Protein AF-A0A2G9UFW0-F1 (afdb_monomer_lite)

InterPro domains:
  IPR011709 DEAD-box helicase, OB fold [PF07717] (69-144)

Sequence (161 aa):
MVLSVSIATPLPRLFQNNKSKKWCGDHFLNYRGLCRAENVRAQLIRLLRRFEVPLVSVRGQTDAATKIIRCLVSGFFSQAARYHYTGKYVTVKEEFPFNVYKGSVIMYKKDYPKWVIFTEAMQDSIRDVSVIEPHWLYELAPHYYEFGTDSEVARKRAREN

Structure (mmCIF, N/CA/C/O backbone):
data_AF-A0A2G9UFW0-F1
#
_entry.id   AF-A0A2G9UFW0-F1
#
loop_
_atom_site.group_PDB
_atom_site.id
_atom_site.type_symbol
_atom_site.label_atom_id
_atom_site.label_alt_id
_atom_site.label_comp_id
_atom_site.label_asym_id
_atom_site.label_entity_id
_atom_site.label_seq_id
_atom_site.pdbx_PDB_ins_code
_atom_site.Cartn_x
_atom_site.Cartn_y
_atom_site.Cartn_z
_atom_site.occupancy
_atom_site.B_iso_or_equiv
_atom_site.auth_seq_id
_atom_site.auth_comp_id
_atom_site.auth_asym_id
_atom_site.auth_atom_id
_atom_site.pdbx_PDB_model_num
ATOM 1 N N . MET A 1 1 ? 12.638 -14.517 18.518 1.00 30.73 1 MET A N 1
ATOM 2 C CA . MET A 1 1 ? 11.975 -13.233 18.833 1.00 30.73 1 MET A CA 1
ATOM 3 C C . MET A 1 1 ? 12.099 -12.329 17.607 1.00 30.73 1 MET A C 1
ATOM 5 O O . MET A 1 1 ? 12.964 -11.471 17.560 1.00 30.73 1 MET A O 1
ATOM 9 N N . VAL A 1 2 ? 11.334 -12.614 16.546 1.00 23.44 2 VAL A N 1
ATOM 10 C CA . VAL A 1 2 ? 11.464 -11.925 15.249 1.00 23.44 2 VAL A CA 1
ATOM 11 C C . VAL A 1 2 ? 10.059 -11.642 14.715 1.00 23.44 2 VAL A C 1
ATOM 13 O O . VAL A 1 2 ? 9.361 -12.541 14.265 1.00 23.44 2 VAL A O 1
ATOM 16 N N . LEU A 1 3 ? 9.632 -10.390 14.887 1.00 28.14 3 LEU A N 1
ATOM 17 C CA . LEU A 1 3 ? 8.686 -9.640 14.049 1.00 28.14 3 LEU A CA 1
ATOM 18 C C . LEU A 1 3 ? 7.482 -10.405 13.458 1.00 28.14 3 LEU A C 1
ATOM 20 O O . LEU A 1 3 ? 7.238 -10.371 12.258 1.00 28.14 3 LEU A O 1
ATOM 24 N N . SER A 1 4 ? 6.642 -10.992 14.311 1.00 26.61 4 SER A N 1
ATOM 25 C CA . SER A 1 4 ? 5.268 -11.399 13.944 1.00 26.61 4 SER A CA 1
ATOM 26 C C . SER A 1 4 ? 4.243 -10.261 14.127 1.00 26.61 4 SER A C 1
ATOM 28 O O . SER A 1 4 ? 3.034 -10.468 14.045 1.00 26.61 4 SER A O 1
ATOM 30 N N . VAL A 1 5 ? 4.703 -9.035 14.396 1.00 33.81 5 VAL A N 1
ATOM 31 C CA . VAL A 1 5 ? 3.855 -7.872 14.691 1.00 33.81 5 VAL A CA 1
ATOM 32 C C . VAL A 1 5 ? 3.784 -6.960 13.469 1.00 33.81 5 VAL A C 1
ATOM 34 O O . VAL A 1 5 ? 4.448 -5.934 13.410 1.00 33.81 5 VAL A O 1
ATOM 37 N N . SER A 1 6 ? 2.996 -7.328 12.461 1.00 33.25 6 SER A N 1
ATOM 38 C CA . SER A 1 6 ? 2.562 -6.373 11.417 1.00 33.25 6 SER A CA 1
ATOM 39 C C . SER A 1 6 ? 1.176 -6.661 10.830 1.00 33.25 6 SER A C 1
ATOM 41 O O . SER A 1 6 ? 0.732 -5.959 9.934 1.00 33.25 6 SER A O 1
ATOM 43 N N . ILE A 1 7 ? 0.425 -7.610 11.399 1.00 37.25 7 ILE A N 1
ATOM 44 C CA . ILE A 1 7 ? -1.034 -7.727 11.178 1.00 37.25 7 ILE A CA 1
ATOM 45 C C . ILE A 1 7 ? -1.779 -7.733 12.526 1.00 37.25 7 ILE A C 1
ATOM 47 O O . ILE A 1 7 ? -2.945 -8.104 12.641 1.00 37.25 7 ILE A O 1
ATOM 51 N N . ALA A 1 8 ? -1.118 -7.261 13.588 1.00 42.50 8 ALA A N 1
ATOM 52 C CA . ALA A 1 8 ? -1.789 -6.886 14.824 1.00 42.50 8 ALA A CA 1
ATOM 53 C C . ALA A 1 8 ? -2.540 -5.571 14.583 1.00 42.50 8 ALA A C 1
ATOM 55 O O . ALA A 1 8 ? -2.080 -4.497 14.951 1.00 42.50 8 ALA A O 1
ATOM 56 N N . THR A 1 9 ? -3.690 -5.669 13.921 1.00 55.75 9 THR A N 1
ATOM 57 C CA . THR A 1 9 ? -4.624 -4.567 13.699 1.00 55.75 9 THR A CA 1
ATOM 58 C C . THR A 1 9 ? -4.853 -3.817 15.028 1.00 55.75 9 THR A C 1
ATOM 60 O O . THR A 1 9 ? -5.402 -4.411 15.966 1.00 55.75 9 THR A O 1
ATOM 63 N N . PRO A 1 10 ? -4.435 -2.543 15.152 1.00 59.16 10 PRO A N 1
ATOM 64 C CA . PRO A 1 10 ? -4.541 -1.784 16.402 1.00 59.16 10 PRO A CA 1
ATOM 65 C C . PRO A 1 10 ? -5.999 -1.552 16.817 1.00 59.16 10 PRO A C 1
ATOM 67 O O . PRO A 1 10 ? -6.298 -1.481 18.003 1.00 59.16 10 PRO A O 1
ATOM 70 N N . LEU A 1 11 ? -6.924 -1.535 15.851 1.00 59.50 11 LEU A N 1
ATOM 71 C CA . LEU A 1 11 ? -8.366 -1.425 16.079 1.00 59.50 11 LEU A CA 1
ATOM 72 C C . LEU A 1 11 ? -8.915 -2.570 16.963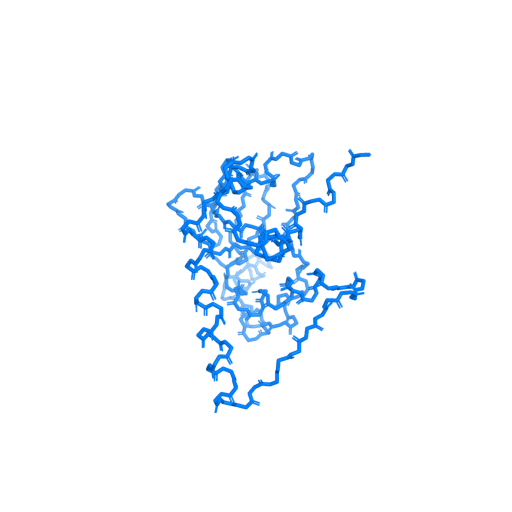 1.00 59.50 11 LEU A C 1
ATOM 74 O O . LEU A 1 11 ? -9.396 -2.273 18.051 1.00 59.50 11 LEU A O 1
ATOM 78 N N . PRO A 1 12 ? -8.811 -3.867 16.602 1.00 62.53 12 PRO A N 1
ATOM 79 C CA . PRO A 1 12 ? -9.185 -4.980 17.482 1.00 62.53 12 PRO A CA 1
ATOM 80 C C . PRO A 1 12 ? -8.557 -4.962 18.878 1.00 62.53 12 PRO A C 1
ATOM 82 O O . PRO A 1 12 ? -9.245 -5.299 19.837 1.00 62.53 12 PRO A O 1
ATOM 85 N N . ARG A 1 13 ? -7.290 -4.546 19.017 1.00 62.97 13 ARG A N 1
ATOM 86 C CA . ARG A 1 13 ? -6.631 -4.444 20.333 1.00 62.97 13 ARG A CA 1
ATOM 87 C C . ARG A 1 13 ? -7.171 -3.281 21.172 1.00 62.97 13 ARG A C 1
ATOM 89 O O . ARG A 1 13 ? -7.333 -3.433 22.377 1.00 62.97 13 ARG A O 1
ATOM 96 N N . LEU A 1 14 ? -7.541 -2.167 20.540 1.00 61.78 14 LEU A N 1
ATOM 97 C CA . LEU A 1 14 ? -8.209 -1.050 21.212 1.00 61.78 14 LEU A CA 1
ATOM 98 C C . LEU A 1 14 ? -9.564 -1.469 21.808 1.00 61.78 14 LEU A C 1
ATOM 100 O O . LEU A 1 14 ? -9.903 -1.055 22.915 1.00 61.78 14 LEU A O 1
ATOM 104 N N . PHE A 1 15 ? -10.327 -2.307 21.101 1.00 61.72 15 PHE A N 1
ATOM 105 C CA . PHE A 1 15 ? -11.595 -2.837 21.614 1.00 61.72 15 PHE A CA 1
ATOM 106 C C . PHE A 1 15 ? -11.403 -3.795 22.789 1.00 61.72 15 PHE A C 1
ATOM 108 O O . PHE A 1 15 ? -12.183 -3.745 23.733 1.00 61.72 15 PHE A O 1
ATOM 115 N N . GLN A 1 16 ? -10.355 -4.623 22.761 1.00 68.94 16 GLN A N 1
ATOM 116 C CA . GLN A 1 16 ? -10.012 -5.500 23.887 1.00 68.94 16 GLN A CA 1
ATOM 117 C C . GLN A 1 16 ? -9.632 -4.711 25.146 1.00 68.94 16 GLN A C 1
ATOM 119 O O . GLN A 1 16 ? -9.803 -5.219 26.248 1.00 68.94 16 GLN A O 1
ATOM 124 N N . ASN A 1 17 ? -9.167 -3.467 24.991 1.00 72.12 17 ASN A N 1
ATOM 125 C CA . ASN A 1 17 ? -8.804 -2.590 26.100 1.00 72.12 17 ASN A CA 1
ATOM 126 C C . ASN A 1 17 ? -9.776 -1.409 26.295 1.00 72.12 17 ASN A C 1
ATOM 128 O O . ASN A 1 17 ? -9.357 -0.295 26.616 1.00 72.12 17 ASN A O 1
ATOM 132 N N . ASN A 1 18 ? -11.074 -1.633 26.051 1.00 68.62 18 ASN A N 1
ATOM 133 C CA . ASN A 1 18 ? -12.165 -0.687 26.333 1.00 68.62 18 ASN A CA 1
ATOM 134 C C . ASN A 1 18 ? -11.990 0.724 25.744 1.00 68.62 18 ASN A C 1
ATOM 136 O O . ASN A 1 18 ? -12.419 1.707 26.344 1.00 68.62 18 ASN A O 1
ATOM 140 N N . LYS A 1 19 ? -11.353 0.859 24.572 1.00 69.50 19 LYS A N 1
ATOM 141 C CA . LYS A 1 19 ? -11.060 2.172 23.966 1.00 69.50 19 LYS A CA 1
ATOM 142 C C . LYS A 1 19 ? -10.274 3.092 24.917 1.00 69.50 19 LYS A C 1
ATOM 144 O O . LYS A 1 19 ? -10.466 4.305 24.929 1.00 69.50 19 LYS A O 1
ATOM 149 N N . SER A 1 20 ? -9.375 2.528 25.725 1.00 78.88 20 SER A N 1
ATOM 150 C CA . SER A 1 20 ? -8.598 3.301 26.691 1.00 78.88 20 SER A CA 1
ATOM 151 C C . SER A 1 20 ? -7.639 4.274 26.001 1.00 78.88 20 SER A C 1
ATOM 153 O O . SER A 1 20 ? -6.697 3.880 25.310 1.00 78.88 20 SER A O 1
ATOM 155 N N . LYS A 1 21 ? -7.837 5.575 26.250 1.00 81.50 21 LYS A N 1
ATOM 156 C CA . LYS A 1 21 ? -6.916 6.633 25.809 1.00 81.50 21 LYS A CA 1
ATOM 157 C C . LYS A 1 21 ? -5.511 6.441 26.393 1.00 81.50 21 LYS A C 1
ATOM 159 O O . LYS A 1 21 ? -4.536 6.761 25.720 1.00 81.50 21 LYS A O 1
ATOM 164 N N . LYS A 1 22 ? -5.417 5.896 27.614 1.00 84.12 22 LYS A N 1
ATOM 165 C CA . LYS A 1 22 ? -4.146 5.602 28.290 1.00 84.12 22 LYS A CA 1
ATOM 166 C C . LYS A 1 22 ? -3.330 4.576 27.503 1.00 84.12 22 LYS A C 1
ATOM 168 O O . LYS A 1 22 ? -2.191 4.851 27.167 1.00 84.12 22 LYS A O 1
ATOM 173 N N . TRP A 1 23 ? -3.961 3.480 27.084 1.00 84.25 23 TRP A N 1
ATOM 174 C CA . TRP A 1 23 ? -3.307 2.452 26.269 1.00 84.25 23 TRP A CA 1
ATOM 175 C C . TRP A 1 23 ? -2.804 2.987 24.927 1.00 84.25 23 TRP A C 1
ATOM 177 O O . TRP A 1 23 ? -1.699 2.665 24.503 1.00 84.25 23 TRP A O 1
ATOM 187 N N . CYS A 1 24 ? -3.582 3.851 24.268 1.00 83.94 24 CYS A N 1
ATOM 188 C CA . CYS A 1 24 ? -3.103 4.523 23.062 1.00 83.94 24 CYS A CA 1
ATOM 189 C C . CYS A 1 24 ? -1.865 5.388 23.337 1.00 83.94 24 CYS A C 1
ATOM 191 O O . CYS A 1 24 ? -0.954 5.392 22.517 1.00 83.94 24 CYS A O 1
ATOM 193 N N . GLY A 1 25 ? -1.824 6.086 24.477 1.00 83.56 25 GLY A N 1
ATOM 194 C CA . GLY A 1 25 ? -0.650 6.841 24.918 1.00 83.56 25 GLY A CA 1
ATOM 195 C C . GLY A 1 25 ? 0.572 5.945 25.120 1.00 83.56 25 GLY A C 1
ATOM 196 O O . GLY A 1 25 ? 1.618 6.213 24.537 1.00 83.56 25 GLY A O 1
ATOM 197 N N . ASP A 1 26 ? 0.404 4.841 25.848 1.00 88.19 26 ASP A N 1
ATOM 198 C CA . ASP A 1 26 ? 1.476 3.886 26.160 1.00 88.19 26 ASP A CA 1
ATOM 199 C C . ASP A 1 26 ? 2.055 3.205 24.899 1.00 88.19 26 ASP A C 1
ATOM 201 O O . ASP A 1 26 ? 3.221 2.819 24.870 1.00 88.19 26 ASP A O 1
ATOM 205 N N . HIS A 1 27 ? 1.256 3.080 23.833 1.00 84.50 27 HIS A N 1
ATOM 206 C CA . HIS A 1 27 ? 1.652 2.463 22.560 1.00 84.50 27 HIS A CA 1
ATOM 207 C C . HIS A 1 27 ? 1.914 3.461 21.421 1.00 84.50 27 HIS A C 1
ATOM 209 O O . HIS A 1 27 ? 2.039 3.038 20.270 1.00 84.50 27 HIS A O 1
ATOM 215 N N . PHE A 1 28 ? 1.997 4.765 21.710 1.00 86.06 28 PHE A N 1
ATOM 216 C CA . PHE A 1 28 ? 2.230 5.821 20.710 1.00 86.06 28 PHE A CA 1
ATOM 217 C C . PHE A 1 28 ? 1.209 5.816 19.553 1.00 86.06 28 PHE A C 1
ATOM 219 O O . PHE A 1 28 ? 1.520 6.139 18.406 1.00 86.06 28 PHE A O 1
ATOM 226 N N . LEU A 1 29 ? -0.039 5.448 19.848 1.00 86.25 29 LEU A N 1
ATOM 227 C CA . LEU A 1 29 ? -1.138 5.389 18.888 1.00 86.25 29 LEU A CA 1
ATOM 228 C C . LEU A 1 29 ? -2.004 6.650 18.962 1.00 86.25 29 LEU A C 1
ATOM 230 O O . LEU A 1 29 ? -2.379 7.127 20.034 1.00 86.25 29 LEU A O 1
ATOM 234 N N . ASN A 1 30 ? -2.419 7.163 17.802 1.00 87.00 30 ASN A N 1
ATOM 235 C CA . ASN A 1 30 ? -3.333 8.299 17.747 1.00 87.00 30 ASN A CA 1
ATOM 236 C C . ASN A 1 30 ? -4.773 7.866 18.076 1.00 87.00 30 ASN A C 1
ATOM 238 O O . ASN A 1 30 ? -5.494 7.349 17.219 1.00 87.00 30 ASN A O 1
ATOM 242 N N . TYR A 1 31 ? -5.215 8.141 19.307 1.00 86.19 31 TYR A N 1
ATOM 243 C CA . TYR A 1 31 ? -6.569 7.823 19.770 1.00 86.19 31 TYR A CA 1
ATOM 244 C C . TYR A 1 31 ? -7.669 8.412 18.871 1.00 86.19 31 TYR A C 1
ATOM 246 O O . TYR A 1 31 ? -8.588 7.700 18.472 1.00 86.19 31 TYR A O 1
ATOM 254 N N . ARG A 1 32 ? -7.559 9.695 18.490 1.00 88.06 32 ARG A N 1
ATOM 255 C CA . ARG A 1 32 ? -8.563 10.353 17.632 1.00 88.06 32 ARG A CA 1
ATOM 256 C C . ARG A 1 32 ? -8.621 9.710 16.246 1.00 88.06 32 ARG A C 1
ATOM 258 O O . ARG A 1 32 ? -9.710 9.524 15.707 1.00 88.06 32 ARG A O 1
ATOM 265 N N . GLY A 1 33 ? -7.462 9.345 15.696 1.00 87.88 33 GLY A N 1
ATOM 266 C CA . GLY A 1 33 ? -7.360 8.623 14.427 1.00 87.88 33 GLY A CA 1
ATOM 267 C C . GLY A 1 33 ? -8.062 7.265 14.476 1.00 87.88 33 GLY A C 1
ATOM 268 O O . GLY A 1 33 ? -8.847 6.947 13.585 1.00 87.88 33 GLY A O 1
ATOM 269 N N . LEU A 1 34 ? -7.864 6.502 15.556 1.00 86.06 34 LEU A N 1
ATOM 270 C CA . LEU A 1 34 ? -8.513 5.201 15.743 1.00 86.06 34 LEU A CA 1
ATOM 271 C C . LEU A 1 34 ? -10.035 5.322 15.910 1.00 86.06 34 LEU A C 1
ATOM 273 O O . LEU A 1 34 ? -10.768 4.557 15.286 1.00 86.06 34 LEU A O 1
ATOM 277 N N . CYS A 1 35 ? -10.527 6.303 16.674 1.00 86.75 35 CYS A N 1
ATOM 278 C CA . CYS A 1 35 ? -11.967 6.573 16.774 1.00 86.75 35 CYS A CA 1
ATOM 279 C C . CYS A 1 35 ? -12.575 6.951 15.416 1.00 86.75 35 CYS A C 1
ATOM 281 O O . CYS A 1 35 ? -13.660 6.492 15.064 1.00 86.75 35 CYS A O 1
ATOM 283 N N . ARG A 1 36 ? -11.872 7.761 14.614 1.00 89.19 36 ARG A N 1
ATOM 284 C CA . ARG A 1 36 ? -12.326 8.097 13.260 1.00 89.19 36 ARG A CA 1
ATOM 285 C C . ARG A 1 36 ? -12.387 6.855 12.370 1.00 89.19 36 ARG A C 1
ATOM 287 O O . ARG A 1 36 ? -13.389 6.658 11.689 1.00 89.19 36 ARG A O 1
ATOM 294 N N . ALA A 1 37 ? -11.357 6.012 12.402 1.00 88.56 37 ALA A N 1
ATOM 295 C CA . ALA A 1 37 ? -11.330 4.762 11.646 1.00 88.56 37 ALA A CA 1
ATOM 296 C C . ALA A 1 37 ? -12.473 3.814 12.055 1.00 88.56 37 ALA A C 1
ATOM 298 O O . ALA A 1 37 ? -13.069 3.160 11.201 1.00 88.56 37 ALA A O 1
ATOM 299 N N . GLU A 1 38 ? -12.831 3.782 13.342 1.00 86.56 38 GLU A N 1
ATOM 300 C CA . GLU A 1 38 ? -13.989 3.035 13.838 1.00 86.56 38 GLU A CA 1
ATOM 301 C C . GLU A 1 38 ? -15.301 3.522 13.216 1.00 86.56 38 GLU A C 1
ATOM 303 O O . GLU A 1 38 ? -16.073 2.721 12.687 1.00 86.56 38 GLU A O 1
ATOM 308 N N . ASN A 1 39 ? -15.528 4.836 13.244 1.00 89.56 39 ASN A N 1
ATOM 309 C CA . ASN A 1 39 ? -16.736 5.444 12.698 1.00 89.56 39 ASN A CA 1
ATOM 310 C C . ASN A 1 39 ? -16.862 5.175 11.194 1.00 89.56 39 ASN A C 1
ATOM 312 O O . ASN A 1 39 ? -17.930 4.777 10.732 1.00 89.56 39 ASN A O 1
ATOM 316 N N . VAL A 1 40 ? -15.766 5.318 10.440 1.00 92.56 40 VAL A N 1
ATOM 317 C CA . VAL A 1 40 ? -15.731 4.998 9.003 1.00 92.56 40 VAL A CA 1
ATOM 318 C C . VAL A 1 40 ? -16.047 3.521 8.770 1.00 92.56 40 VAL A C 1
ATOM 320 O O . VAL A 1 40 ? -16.889 3.192 7.938 1.00 92.56 40 VAL A O 1
ATOM 323 N N . ARG A 1 41 ? -15.455 2.613 9.553 1.00 89.19 41 ARG A N 1
ATOM 324 C CA . ARG A 1 41 ? -15.756 1.180 9.459 1.00 89.19 41 ARG A CA 1
ATOM 325 C C . ARG A 1 41 ? -17.232 0.882 9.740 1.00 89.19 41 ARG A C 1
ATOM 327 O O . ARG A 1 41 ? -17.831 0.080 9.029 1.00 89.19 41 ARG A O 1
ATOM 334 N N . ALA A 1 42 ? -17.824 1.505 10.758 1.00 89.44 42 ALA A N 1
ATOM 335 C CA . ALA A 1 42 ? -19.237 1.322 11.087 1.00 89.44 42 ALA A CA 1
ATOM 336 C C . ALA A 1 42 ? -20.159 1.812 9.956 1.00 89.44 42 ALA A C 1
ATOM 338 O O . ALA A 1 42 ? -21.143 1.144 9.627 1.00 89.44 42 ALA A O 1
ATOM 339 N N . GLN A 1 43 ? -19.813 2.935 9.322 1.00 93.62 43 GLN A N 1
ATOM 340 C CA . GLN A 1 43 ? -20.530 3.454 8.156 1.00 93.62 43 GLN A CA 1
ATOM 341 C C . GLN A 1 43 ? -20.437 2.501 6.959 1.00 93.62 43 GLN A C 1
ATOM 343 O O . GLN A 1 43 ? -21.465 2.177 6.366 1.00 93.62 43 GLN A O 1
ATOM 348 N N . LEU A 1 44 ? -19.243 1.985 6.654 1.00 91.44 44 LEU A N 1
ATOM 349 C CA . LEU A 1 44 ? -19.046 1.008 5.579 1.00 91.44 44 LEU A CA 1
ATOM 350 C C . LEU A 1 44 ? -19.856 -0.272 5.819 1.00 91.44 44 LEU A C 1
ATOM 352 O O . LEU A 1 44 ? -20.528 -0.747 4.913 1.00 91.44 44 LEU A O 1
ATOM 356 N N . ILE A 1 45 ? -19.882 -0.795 7.049 1.00 90.69 45 ILE A N 1
ATOM 357 C CA . ILE A 1 45 ? -20.697 -1.973 7.392 1.00 90.69 45 ILE A CA 1
ATOM 358 C C . ILE A 1 45 ? -22.188 -1.705 7.170 1.00 90.69 45 ILE A C 1
ATOM 360 O O . ILE A 1 45 ? -22.894 -2.567 6.648 1.00 90.69 45 ILE A O 1
ATOM 364 N N . ARG A 1 46 ? -22.683 -0.522 7.554 1.00 92.56 46 ARG A N 1
ATOM 365 C CA . ARG A 1 46 ? -24.080 -0.137 7.311 1.00 92.56 46 ARG A CA 1
ATOM 366 C C . ARG A 1 46 ? -24.389 -0.105 5.812 1.00 92.56 46 ARG A C 1
ATOM 368 O O . ARG A 1 46 ? -25.454 -0.564 5.415 1.00 92.56 46 ARG A O 1
ATOM 375 N N . LEU A 1 47 ? -23.461 0.402 5.001 1.00 93.88 47 LEU A N 1
ATOM 376 C CA . LEU A 1 47 ? -23.608 0.461 3.550 1.00 93.88 47 LEU A CA 1
ATOM 377 C C . LEU A 1 47 ? -23.619 -0.937 2.918 1.00 93.88 47 LEU A C 1
ATOM 379 O O . LEU A 1 47 ? -24.502 -1.234 2.124 1.00 93.88 47 LEU A O 1
ATOM 383 N N . LEU A 1 48 ? -22.698 -1.812 3.328 1.00 92.56 48 LEU A N 1
ATOM 384 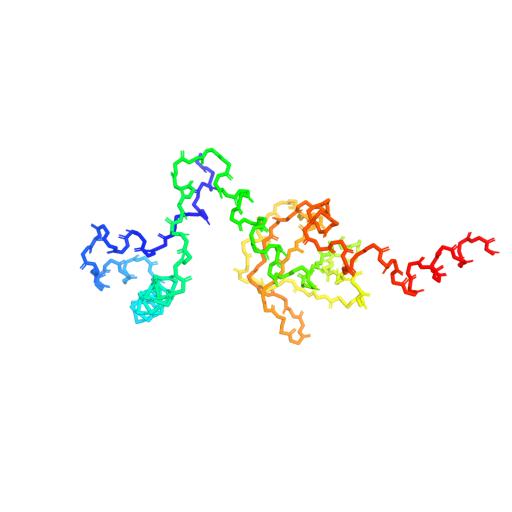C CA . LEU A 1 48 ? -22.633 -3.195 2.848 1.00 92.56 48 LEU A CA 1
ATOM 385 C C . LEU A 1 48 ? -23.915 -3.965 3.173 1.00 92.56 48 LEU A C 1
ATOM 387 O O . LEU A 1 48 ? -24.444 -4.648 2.307 1.00 92.56 48 LEU A O 1
ATOM 391 N N . ARG A 1 49 ? -24.469 -3.788 4.382 1.00 92.25 49 ARG A N 1
ATOM 392 C CA . ARG A 1 49 ? -25.769 -4.374 4.751 1.00 92.25 49 ARG A CA 1
ATOM 393 C C . ARG A 1 49 ? -26.914 -3.840 3.898 1.00 92.25 49 ARG A C 1
ATOM 395 O O . ARG A 1 49 ? -27.800 -4.603 3.546 1.00 92.25 49 ARG A O 1
ATOM 402 N N . ARG A 1 50 ? -26.901 -2.543 3.576 1.00 95.25 50 ARG A N 1
ATOM 403 C CA . ARG A 1 50 ? -27.926 -1.913 2.732 1.00 95.25 50 ARG A CA 1
ATOM 404 C C . ARG A 1 50 ? -27.911 -2.452 1.300 1.00 95.25 50 ARG A C 1
ATOM 406 O O . ARG A 1 50 ? -28.972 -2.558 0.705 1.00 95.25 50 ARG A O 1
ATOM 413 N N . PHE A 1 51 ? -26.734 -2.763 0.766 1.00 95.38 51 PHE A N 1
ATOM 414 C CA . PHE A 1 51 ? -26.565 -3.358 -0.564 1.00 95.38 51 PHE A CA 1
ATOM 415 C C . PHE A 1 51 ? -26.472 -4.889 -0.537 1.00 95.38 51 PHE A C 1
ATOM 417 O O . PHE A 1 51 ? -26.039 -5.482 -1.518 1.00 95.38 51 PHE A O 1
ATOM 424 N N . GLU A 1 52 ? -26.831 -5.519 0.587 1.00 93.06 52 GLU A N 1
ATOM 425 C CA . GLU A 1 52 ? -26.858 -6.980 0.753 1.00 93.06 52 GLU A CA 1
ATOM 426 C C . GLU A 1 52 ? -25.524 -7.683 0.436 1.00 93.06 52 GLU A C 1
ATOM 428 O O . GLU A 1 52 ? -25.476 -8.867 0.108 1.00 93.06 52 GLU A O 1
ATOM 433 N N . VAL A 1 53 ? -24.402 -6.972 0.591 1.00 89.94 53 VAL A N 1
ATOM 434 C CA . VAL A 1 53 ? -23.068 -7.544 0.401 1.00 89.94 53 VAL A CA 1
ATOM 435 C C . VAL A 1 53 ? -22.700 -8.375 1.637 1.00 89.94 53 VAL A C 1
ATOM 437 O O . VAL A 1 53 ? -22.685 -7.839 2.755 1.00 89.94 53 VAL A O 1
ATOM 440 N N . PRO A 1 54 ? -22.363 -9.668 1.480 1.00 88.06 54 PRO A N 1
ATOM 441 C CA . PRO A 1 54 ? -22.068 -10.538 2.607 1.00 88.06 54 PRO A CA 1
ATOM 442 C C . PRO A 1 54 ? -20.790 -10.106 3.335 1.00 88.06 54 PRO A C 1
ATOM 444 O O . PRO A 1 54 ? -19.723 -9.922 2.748 1.00 88.06 54 PRO A O 1
ATOM 447 N N . LEU A 1 55 ? -20.890 -9.986 4.658 1.00 85.38 55 LEU A N 1
ATOM 448 C CA . LEU A 1 55 ? -19.766 -9.667 5.536 1.00 85.38 55 LEU A CA 1
ATOM 449 C C . LEU A 1 55 ? -19.008 -10.951 5.898 1.00 85.38 55 LEU A C 1
ATOM 451 O O . LEU A 1 55 ? -19.268 -11.566 6.931 1.00 85.38 55 LEU A O 1
ATOM 455 N N . VAL A 1 56 ? -18.056 -11.343 5.052 1.00 86.81 56 VAL A N 1
ATOM 456 C CA . VAL A 1 56 ? -17.189 -12.511 5.277 1.00 86.81 56 VAL A CA 1
ATOM 457 C C . VAL A 1 56 ? -15.873 -12.077 5.924 1.00 86.81 56 VAL A C 1
ATOM 459 O O . VAL A 1 56 ? -15.297 -11.045 5.585 1.00 86.81 56 VAL A O 1
ATOM 462 N N . SER A 1 57 ? -15.383 -12.867 6.879 1.00 82.81 57 SER A N 1
ATOM 463 C CA . SER A 1 57 ? -14.121 -12.626 7.579 1.00 82.81 57 SER A CA 1
ATOM 464 C C . SER A 1 57 ? -13.187 -13.815 7.393 1.00 82.81 57 SER A C 1
ATOM 466 O O . SER A 1 57 ? -13.585 -14.954 7.605 1.00 82.81 57 SER A O 1
ATOM 468 N N . VAL A 1 58 ? -11.921 -13.540 7.077 1.00 81.94 58 VAL A N 1
ATOM 469 C CA . VAL A 1 58 ? -10.848 -14.549 6.960 1.00 81.94 58 VAL A CA 1
ATOM 470 C C . VAL A 1 58 ? -10.091 -14.763 8.279 1.00 81.94 58 VAL A C 1
ATOM 472 O O . VAL A 1 58 ? -9.028 -15.376 8.318 1.00 81.94 58 VAL A O 1
ATOM 475 N N . ARG A 1 59 ? -10.605 -14.219 9.392 1.00 77.19 59 ARG A N 1
ATOM 476 C CA . ARG A 1 59 ? -9.960 -14.300 10.712 1.00 77.19 59 ARG A CA 1
ATOM 477 C C . ARG A 1 59 ? -9.748 -15.761 11.126 1.00 77.19 59 ARG A C 1
ATOM 479 O O . ARG A 1 59 ? -10.697 -16.531 11.157 1.00 77.19 59 ARG A O 1
ATOM 486 N N . GLY A 1 60 ? -8.519 -16.094 11.521 1.00 76.56 60 GLY A N 1
ATOM 487 C CA . GLY A 1 60 ? -8.149 -17.432 11.997 1.00 76.56 60 GLY A CA 1
ATOM 488 C C . GLY A 1 60 ? -7.722 -18.402 10.894 1.00 76.56 60 GLY A C 1
ATOM 489 O O . GLY A 1 60 ? -7.294 -19.506 11.209 1.00 76.56 60 GLY A O 1
ATOM 490 N N . GLN A 1 61 ? -7.786 -17.997 9.623 1.00 82.19 61 GLN A N 1
ATOM 491 C CA . GLN A 1 61 ? -7.257 -18.788 8.514 1.00 82.19 61 GLN A CA 1
ATOM 492 C C . GLN A 1 61 ? -5.740 -18.590 8.391 1.00 82.19 61 GLN A C 1
ATOM 494 O O . GLN A 1 61 ? -5.230 -17.486 8.597 1.00 82.19 61 GLN A O 1
ATOM 499 N N . THR A 1 62 ? -5.016 -19.653 8.041 1.00 84.12 62 THR A N 1
ATOM 500 C CA . THR A 1 62 ? -3.552 -19.632 7.864 1.00 84.12 62 THR A CA 1
ATOM 501 C C . THR A 1 62 ? -3.114 -18.719 6.717 1.00 84.12 62 THR A C 1
ATOM 503 O O . THR A 1 62 ? -2.046 -18.118 6.781 1.00 84.12 62 THR A O 1
ATOM 506 N N . ASP A 1 63 ? -3.966 -18.546 5.709 1.00 85.88 63 ASP A N 1
ATOM 507 C CA . ASP A 1 63 ? -3.743 -17.737 4.509 1.00 85.88 63 ASP A CA 1
ATOM 508 C C . ASP A 1 63 ? -4.428 -16.356 4.559 1.00 85.88 63 ASP A C 1
ATOM 510 O O . ASP A 1 63 ? -4.522 -15.655 3.548 1.00 85.88 63 ASP A O 1
ATOM 514 N N . ALA A 1 64 ? -4.891 -15.927 5.740 1.00 85.06 64 ALA A N 1
ATOM 515 C CA . ALA A 1 64 ? -5.618 -14.670 5.912 1.00 85.06 64 ALA A CA 1
ATOM 516 C C . ALA A 1 64 ? -4.834 -13.450 5.399 1.00 85.06 64 ALA A C 1
ATOM 518 O O . ALA A 1 64 ? -5.405 -12.575 4.749 1.00 85.06 64 ALA A O 1
ATOM 519 N N . ALA A 1 65 ? -3.524 -13.400 5.665 1.00 85.94 65 ALA A N 1
ATOM 520 C CA . ALA A 1 65 ? -2.651 -12.320 5.207 1.00 85.94 65 ALA A CA 1
ATOM 521 C C . ALA A 1 65 ? -2.615 -12.239 3.674 1.00 85.94 65 ALA A C 1
ATOM 523 O O . ALA A 1 65 ? -2.845 -11.176 3.102 1.00 85.94 65 ALA A O 1
ATOM 524 N N . THR A 1 66 ? -2.405 -13.379 3.018 1.00 90.06 66 THR A N 1
ATOM 525 C CA . THR A 1 66 ? -2.356 -13.497 1.559 1.00 90.06 66 THR A CA 1
ATOM 526 C C . THR A 1 66 ? -3.680 -13.083 0.922 1.00 90.06 66 THR A C 1
ATOM 528 O O . THR A 1 66 ? -3.686 -12.300 -0.024 1.00 90.06 66 THR A O 1
ATOM 531 N N 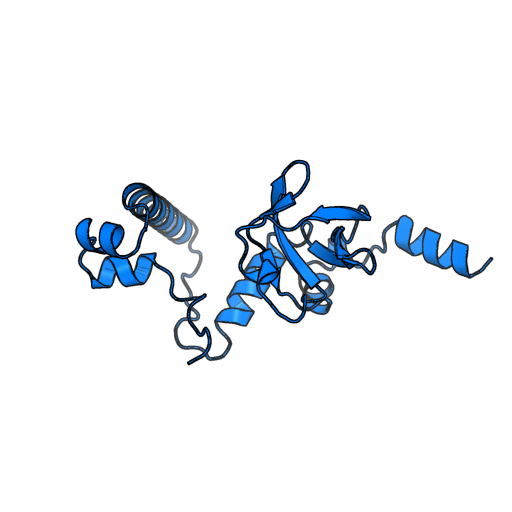. LYS A 1 67 ? -4.818 -13.522 1.476 1.00 89.25 67 LYS A N 1
ATOM 532 C CA . LYS A 1 67 ? -6.154 -13.125 0.997 1.00 89.25 67 LYS A CA 1
ATOM 533 C C . LYS A 1 67 ? -6.396 -11.618 1.108 1.00 89.25 67 LYS A C 1
ATOM 535 O O . LYS A 1 67 ? -6.944 -11.021 0.185 1.00 89.25 67 LYS A O 1
ATOM 540 N N . ILE A 1 68 ? -5.965 -10.995 2.208 1.00 90.75 68 ILE A N 1
ATOM 541 C CA . ILE A 1 68 ? -6.069 -9.539 2.393 1.00 90.75 68 ILE A CA 1
ATOM 542 C C . ILE A 1 68 ? -5.212 -8.806 1.359 1.00 90.75 68 ILE A C 1
ATOM 544 O O . ILE A 1 68 ? -5.697 -7.873 0.726 1.00 90.75 68 ILE A O 1
ATOM 548 N N . ILE A 1 69 ? -3.967 -9.238 1.147 1.00 91.94 69 ILE A N 1
ATOM 549 C CA . ILE A 1 69 ? -3.073 -8.588 0.182 1.00 91.94 69 ILE A CA 1
ATOM 550 C C . ILE A 1 69 ? -3.601 -8.757 -1.245 1.00 91.94 69 ILE A C 1
ATOM 552 O O . ILE A 1 69 ? -3.628 -7.789 -1.993 1.00 91.94 69 ILE A O 1
ATOM 556 N N . ARG A 1 70 ? -4.104 -9.938 -1.616 1.00 93.00 70 ARG A N 1
ATOM 557 C CA . ARG A 1 70 ? -4.749 -10.157 -2.921 1.00 93.00 70 ARG A CA 1
ATOM 558 C C . ARG A 1 70 ? -5.970 -9.254 -3.121 1.00 93.00 70 ARG A C 1
ATOM 560 O O . ARG A 1 70 ? -6.143 -8.691 -4.196 1.00 93.00 70 ARG A O 1
ATOM 567 N N . CYS A 1 71 ? -6.774 -9.034 -2.080 1.00 92.38 71 CYS A N 1
ATOM 568 C CA . CYS A 1 71 ? -7.858 -8.049 -2.124 1.00 92.38 71 CYS A CA 1
ATOM 569 C C . CYS A 1 71 ? -7.321 -6.627 -2.374 1.00 92.38 71 CYS A C 1
ATOM 571 O O . CYS A 1 71 ? -7.837 -5.920 -3.238 1.00 92.38 71 CYS A O 1
ATOM 573 N N . LEU A 1 72 ? -6.234 -6.227 -1.703 1.00 93.00 72 LEU A N 1
ATOM 574 C CA . LEU A 1 72 ? -5.583 -4.939 -1.970 1.00 93.00 72 LEU A CA 1
ATOM 575 C C . LEU A 1 72 ? -5.076 -4.843 -3.412 1.00 93.00 72 LEU A C 1
ATOM 577 O O . LEU A 1 72 ? -5.287 -3.818 -4.049 1.00 93.00 72 LEU A O 1
ATOM 581 N N . VAL A 1 73 ? -4.482 -5.909 -3.953 1.00 93.38 73 VAL A N 1
ATOM 582 C CA . VAL A 1 73 ? -4.048 -5.951 -5.356 1.00 93.38 73 VAL A CA 1
ATOM 583 C C . VAL A 1 73 ? -5.223 -5.721 -6.301 1.00 93.38 73 VAL A C 1
ATOM 585 O O . VAL A 1 73 ? -5.084 -4.950 -7.238 1.00 93.38 73 VAL A O 1
ATOM 588 N N . SER A 1 74 ? -6.397 -6.301 -6.037 1.00 93.19 74 SER A N 1
ATOM 589 C CA . SER A 1 74 ? -7.569 -6.089 -6.899 1.00 93.19 74 SER A CA 1
ATOM 590 C C . SER A 1 74 ? -8.060 -4.633 -6.939 1.00 93.19 74 SER A C 1
ATOM 592 O O . SER A 1 74 ? -8.665 -4.224 -7.924 1.00 93.19 74 SER A O 1
ATOM 594 N N . GLY A 1 75 ? -7.781 -3.837 -5.899 1.00 92.50 75 GLY A N 1
ATOM 595 C CA . GLY A 1 75 ? -8.125 -2.411 -5.856 1.00 92.50 75 GLY A CA 1
ATOM 596 C C . GLY A 1 75 ? -6.995 -1.483 -6.316 1.00 92.50 75 GLY A C 1
ATOM 597 O O . GLY A 1 75 ? -7.254 -0.464 -6.946 1.00 92.50 75 GLY A O 1
ATOM 598 N N . PHE A 1 76 ? -5.745 -1.841 -6.021 1.00 93.56 76 PHE A N 1
ATOM 599 C CA . PHE A 1 76 ? -4.547 -1.026 -6.255 1.00 93.56 76 PHE A CA 1
ATOM 600 C C . PHE A 1 76 ? -3.634 -1.605 -7.344 1.00 93.56 76 PHE A C 1
ATOM 602 O O . PHE A 1 76 ? -2.435 -1.336 -7.359 1.00 93.56 76 PHE A O 1
ATOM 609 N N . PHE A 1 77 ? -4.178 -2.400 -8.269 1.00 92.56 77 PHE A N 1
ATOM 610 C CA . PHE A 1 77 ? -3.401 -3.068 -9.318 1.00 92.56 77 PHE A CA 1
ATOM 611 C C . PHE A 1 77 ? -2.576 -2.081 -10.151 1.00 92.56 77 PHE A C 1
ATOM 613 O O . PHE A 1 77 ? -1.435 -2.368 -10.476 1.00 92.56 77 PHE A O 1
ATOM 620 N N . SER A 1 78 ? -3.090 -0.882 -10.439 1.00 92.19 78 SER A N 1
ATOM 621 C CA . SER A 1 78 ? -2.355 0.134 -11.203 1.00 92.19 78 SER A CA 1
ATOM 622 C C . SER A 1 78 ? -1.132 0.695 -10.464 1.00 92.19 78 SER A C 1
ATOM 624 O O . SER A 1 78 ? -0.193 1.166 -11.105 1.00 92.19 78 SER A O 1
ATOM 626 N N . GLN A 1 79 ? -1.110 0.600 -9.132 1.00 94.00 79 GLN A N 1
ATOM 627 C CA . GLN A 1 79 ? -0.070 1.116 -8.239 1.00 94.00 79 GLN A CA 1
ATOM 628 C C . GLN A 1 79 ? 0.943 0.025 -7.857 1.00 94.00 79 GLN A C 1
ATOM 630 O O . GLN A 1 79 ? 1.326 -0.140 -6.697 1.00 94.00 79 GLN A O 1
ATOM 635 N N . ALA A 1 80 ? 1.386 -0.742 -8.853 1.00 94.56 80 ALA A N 1
ATOM 636 C CA . ALA A 1 80 ? 2.427 -1.749 -8.697 1.00 94.56 80 ALA A CA 1
ATOM 637 C C . ALA A 1 80 ? 3.814 -1.176 -9.028 1.00 94.56 80 ALA A C 1
ATOM 639 O O . ALA A 1 80 ? 3.988 -0.436 -10.004 1.00 94.56 80 ALA A O 1
ATOM 640 N N . ALA A 1 81 ? 4.823 -1.571 -8.252 1.00 94.38 81 ALA A N 1
ATOM 641 C CA . ALA A 1 81 ? 6.216 -1.211 -8.474 1.00 94.38 81 ALA A CA 1
ATOM 642 C C . ALA A 1 81 ? 7.162 -2.403 -8.273 1.00 94.38 81 ALA A C 1
ATOM 644 O O . ALA A 1 81 ? 6.921 -3.304 -7.464 1.00 94.38 81 ALA A O 1
ATOM 645 N N . ARG A 1 82 ? 8.279 -2.384 -9.002 1.00 94.06 82 ARG A N 1
ATOM 646 C CA . ARG A 1 82 ? 9.334 -3.395 -8.943 1.00 94.06 82 ARG A CA 1
ATOM 647 C C . ARG A 1 82 ? 10.634 -2.786 -8.442 1.00 94.06 82 ARG A C 1
ATOM 649 O O . ARG A 1 82 ? 11.004 -1.684 -8.839 1.00 94.06 82 ARG A O 1
ATOM 656 N N . TYR A 1 83 ? 11.363 -3.522 -7.612 1.00 93.56 83 TYR A N 1
ATOM 657 C CA . TYR A 1 83 ? 12.701 -3.131 -7.192 1.00 93.56 83 TYR A CA 1
ATOM 658 C C . TYR A 1 83 ? 13.677 -3.200 -8.375 1.00 93.56 83 TYR A C 1
ATOM 660 O O . TYR A 1 83 ? 13.801 -4.231 -9.050 1.00 93.56 83 TYR A O 1
ATOM 668 N N . HIS A 1 84 ? 14.337 -2.079 -8.646 1.00 93.06 84 HIS A N 1
ATOM 669 C CA . HIS A 1 84 ? 15.235 -1.880 -9.775 1.00 93.06 84 HIS A CA 1
ATOM 670 C C . HIS A 1 84 ? 16.705 -1.977 -9.345 1.00 93.06 84 HIS A C 1
ATOM 672 O O . HIS A 1 84 ? 17.038 -1.739 -8.185 1.00 93.06 84 HIS A O 1
ATOM 678 N N . TYR A 1 85 ? 17.610 -2.284 -10.282 1.00 87.88 85 TYR A N 1
ATOM 679 C CA . TYR A 1 85 ? 19.047 -2.430 -9.989 1.00 87.88 85 TYR A CA 1
ATOM 680 C C . TYR A 1 85 ? 19.695 -1.131 -9.483 1.00 87.88 85 TYR A C 1
ATOM 682 O O . TYR A 1 85 ? 20.723 -1.169 -8.819 1.00 87.88 85 TYR A O 1
ATOM 690 N N . THR A 1 86 ? 19.074 0.019 -9.758 1.00 87.56 86 THR A N 1
ATOM 691 C CA . THR A 1 86 ? 19.492 1.335 -9.247 1.00 87.56 86 THR A CA 1
ATOM 692 C C . THR A 1 86 ? 19.183 1.536 -7.759 1.00 87.56 86 THR A C 1
ATOM 694 O O . THR A 1 86 ? 19.501 2.588 -7.214 1.00 87.56 86 THR A O 1
ATOM 697 N N . GLY A 1 87 ? 18.530 0.573 -7.101 1.00 87.75 87 GLY A N 1
ATOM 698 C CA . GLY A 1 87 ? 18.159 0.649 -5.686 1.00 87.75 87 GLY A CA 1
ATOM 699 C C . GLY A 1 87 ? 16.848 1.389 -5.404 1.00 87.75 87 GLY A C 1
ATOM 700 O O . GLY A 1 87 ? 16.510 1.607 -4.241 1.00 87.75 87 GLY A O 1
ATOM 701 N N . LYS A 1 88 ? 16.095 1.764 -6.446 1.00 91.81 88 LYS A N 1
ATOM 702 C CA . LYS A 1 88 ? 14.778 2.419 -6.355 1.00 91.81 88 LYS A CA 1
ATOM 703 C C . LYS A 1 88 ? 13.651 1.467 -6.751 1.00 91.81 88 LYS A C 1
ATOM 705 O O . LYS A 1 88 ? 13.888 0.467 -7.429 1.00 91.81 88 LYS A O 1
ATOM 710 N N . TYR A 1 89 ? 12.423 1.790 -6.356 1.00 94.00 89 TYR A N 1
ATOM 711 C CA . TYR A 1 89 ? 11.236 1.105 -6.865 1.00 94.00 89 TYR A CA 1
ATOM 712 C C . TYR A 1 89 ? 10.740 1.825 -8.107 1.00 94.00 89 TYR A C 1
ATOM 714 O O . TYR A 1 89 ? 10.599 3.038 -8.100 1.00 94.00 89 TYR A O 1
ATOM 722 N N . VAL A 1 90 ? 10.493 1.086 -9.176 1.00 93.38 90 VAL A N 1
ATOM 723 C CA . VAL A 1 90 ? 10.066 1.628 -10.465 1.00 93.38 90 VAL A CA 1
ATOM 724 C C . VAL A 1 90 ? 8.658 1.128 -10.751 1.00 93.38 90 VAL A C 1
ATOM 726 O O . VAL A 1 90 ? 8.399 -0.069 -10.601 1.00 93.38 90 VAL A O 1
ATOM 729 N N . THR A 1 91 ? 7.735 2.023 -11.110 1.00 92.75 91 THR A N 1
ATOM 730 C CA . THR A 1 91 ? 6.356 1.624 -11.430 1.00 92.75 91 THR A CA 1
ATOM 731 C C . THR A 1 91 ? 6.328 0.702 -12.642 1.00 92.75 91 THR A C 1
ATOM 733 O O . THR A 1 91 ? 7.120 0.841 -13.570 1.00 92.75 91 THR A O 1
ATOM 736 N N . VAL A 1 92 ? 5.418 -0.273 -12.636 1.00 89.19 92 VAL A N 1
ATOM 737 C CA . VAL A 1 92 ? 5.410 -1.326 -13.666 1.00 89.19 92 VAL A CA 1
ATOM 738 C C . VAL A 1 92 ? 5.041 -0.776 -15.047 1.00 89.19 92 VAL A C 1
ATOM 740 O O . VAL A 1 92 ? 5.588 -1.233 -16.043 1.00 89.19 92 VAL A O 1
ATOM 743 N N . LYS A 1 93 ? 4.135 0.208 -15.108 1.00 82.81 93 LYS A N 1
ATOM 744 C CA . LYS A 1 93 ? 3.595 0.730 -16.372 1.00 82.81 93 LYS A CA 1
ATOM 745 C C . LYS A 1 93 ? 4.358 1.937 -16.916 1.00 82.81 93 LYS A C 1
ATOM 747 O O . LYS A 1 93 ? 4.696 1.968 -18.093 1.00 82.81 93 LYS A O 1
ATOM 752 N N . GLU A 1 94 ? 4.597 2.930 -16.066 1.00 84.25 94 GLU A N 1
ATOM 753 C CA . GLU A 1 94 ? 5.187 4.219 -16.462 1.00 84.25 94 GLU A CA 1
ATOM 754 C C . GLU A 1 94 ? 6.706 4.250 -16.297 1.00 84.25 94 GLU A C 1
ATOM 756 O O . GLU A 1 94 ? 7.355 5.204 -16.713 1.00 84.25 94 GLU A O 1
ATOM 761 N N . GLU A 1 95 ? 7.273 3.229 -15.653 1.00 87.81 95 GLU A N 1
ATOM 762 C CA . GLU A 1 95 ? 8.684 3.176 -15.281 1.00 87.81 95 GLU A CA 1
ATOM 763 C C . GLU A 1 95 ? 9.182 4.386 -14.498 1.00 87.81 95 GLU A C 1
ATOM 765 O O . GLU A 1 95 ? 10.362 4.745 -14.522 1.00 87.81 95 GLU A O 1
ATOM 770 N N . PHE A 1 96 ? 8.281 4.987 -13.731 1.00 90.12 96 PHE A N 1
ATOM 771 C CA . PHE A 1 96 ? 8.621 6.126 -12.914 1.00 90.12 96 PHE A CA 1
ATOM 772 C C . PHE A 1 96 ? 9.371 5.665 -11.653 1.00 90.12 96 PHE A C 1
ATOM 774 O O . PHE A 1 96 ? 8.872 4.793 -10.928 1.00 90.12 96 PHE A O 1
ATOM 781 N N . PRO A 1 97 ? 10.568 6.210 -11.367 1.00 93.62 97 PRO A N 1
ATOM 782 C CA . PRO A 1 97 ? 11.361 5.811 -10.215 1.00 93.62 97 PRO A CA 1
ATOM 783 C C . PRO A 1 97 ? 10.916 6.534 -8.937 1.00 93.62 97 PRO A C 1
ATOM 785 O O . PRO A 1 97 ? 10.997 7.753 -8.830 1.00 93.62 97 PRO A O 1
ATOM 788 N N . PHE A 1 98 ? 10.574 5.765 -7.911 1.00 94.44 98 PHE A N 1
ATOM 789 C CA . PHE A 1 98 ? 10.251 6.233 -6.568 1.00 94.44 98 PHE A CA 1
ATOM 790 C C . PHE A 1 98 ? 11.232 5.710 -5.518 1.00 94.44 98 PHE A C 1
ATOM 792 O O . PHE A 1 98 ? 11.735 4.581 -5.582 1.00 94.44 98 PHE A O 1
ATOM 799 N N . ASN A 1 99 ? 11.457 6.520 -4.484 1.00 92.75 99 ASN A N 1
ATOM 800 C CA . ASN A 1 99 ? 12.048 6.036 -3.241 1.00 92.75 99 ASN A CA 1
ATOM 801 C C . ASN A 1 99 ? 10.952 5.461 -2.339 1.00 92.75 99 ASN A C 1
ATOM 803 O O . ASN A 1 99 ? 9.785 5.833 -2.428 1.00 92.75 99 ASN A O 1
ATOM 807 N N . VAL A 1 100 ? 11.308 4.582 -1.411 1.00 91.81 100 VAL A N 1
ATOM 808 C CA . VAL A 1 100 ? 10.373 4.238 -0.336 1.00 91.81 100 VAL A CA 1
ATOM 809 C C . VAL A 1 100 ? 10.459 5.310 0.743 1.00 91.81 100 VAL A C 1
ATOM 811 O O . VAL A 1 100 ? 11.545 5.789 1.071 1.00 91.81 100 VAL A O 1
ATOM 814 N N . TYR A 1 101 ? 9.321 5.675 1.327 1.00 90.94 101 TYR A N 1
ATOM 815 C CA . TYR A 1 101 ? 9.306 6.509 2.519 1.00 90.94 101 TYR A CA 1
ATOM 816 C C . TYR A 1 101 ? 10.184 5.927 3.643 1.00 90.94 101 TYR A C 1
ATOM 818 O O . TYR A 1 101 ? 10.047 4.761 4.016 1.00 90.94 101 TYR A O 1
ATOM 826 N N . LYS A 1 102 ? 11.056 6.764 4.223 1.00 87.12 102 LYS A N 1
ATOM 827 C CA . LYS A 1 102 ? 12.090 6.350 5.193 1.00 87.12 102 LYS A CA 1
ATOM 828 C C . LYS A 1 102 ? 11.534 5.664 6.446 1.00 87.12 102 LYS A C 1
ATOM 830 O O . LYS A 1 102 ? 12.208 4.818 7.015 1.00 87.12 102 LYS A O 1
ATOM 835 N N . GLY A 1 103 ? 10.312 6.008 6.860 1.00 85.88 103 GLY A N 1
ATOM 836 C CA . GLY A 1 103 ? 9.637 5.383 8.004 1.00 85.88 103 GLY A CA 1
ATOM 837 C C . GLY A 1 103 ? 8.965 4.040 7.696 1.00 85.88 103 GLY A C 1
ATOM 838 O O . GLY A 1 103 ? 8.331 3.464 8.575 1.00 85.88 103 GLY A O 1
ATOM 839 N N . SER A 1 104 ? 9.049 3.543 6.458 1.00 86.62 104 SER A N 1
ATOM 840 C CA . SER A 1 104 ? 8.462 2.258 6.080 1.00 86.62 104 SER A CA 1
ATOM 841 C C . SER A 1 104 ? 9.300 1.086 6.589 1.00 86.62 104 SER A C 1
ATOM 843 O O . SER A 1 104 ? 10.525 1.081 6.484 1.00 86.62 104 SER A O 1
ATOM 845 N N . VAL A 1 105 ? 8.632 0.032 7.061 1.00 86.88 105 VAL A N 1
ATOM 846 C CA . VAL A 1 105 ? 9.273 -1.184 7.599 1.00 86.88 105 VAL A CA 1
ATOM 847 C C . VAL A 1 105 ? 10.190 -1.861 6.575 1.00 86.88 105 VAL A C 1
ATOM 849 O O . VAL A 1 105 ? 11.205 -2.453 6.932 1.00 86.88 105 VAL A O 1
ATOM 852 N N . ILE A 1 106 ? 9.860 -1.756 5.288 1.00 85.88 106 ILE A N 1
ATOM 853 C CA . ILE A 1 106 ? 10.640 -2.347 4.195 1.00 85.88 106 ILE A CA 1
ATOM 854 C C . ILE A 1 106 ? 12.062 -1.768 4.094 1.00 85.88 106 ILE A C 1
ATOM 856 O O . ILE A 1 106 ? 12.942 -2.457 3.594 1.00 85.88 106 ILE A O 1
ATOM 860 N N . MET A 1 107 ? 12.301 -0.550 4.603 1.00 85.44 107 MET A N 1
ATOM 861 C CA . MET A 1 107 ? 13.630 0.081 4.632 1.00 85.44 107 MET A CA 1
ATOM 862 C C . MET A 1 107 ? 14.584 -0.583 5.626 1.00 85.44 107 MET A C 1
ATOM 864 O O . MET A 1 107 ? 15.795 -0.451 5.497 1.00 85.44 107 MET A O 1
ATOM 868 N N . TYR A 1 108 ? 14.046 -1.315 6.602 1.00 85.25 108 TYR A N 1
ATOM 869 C CA . TYR A 1 108 ? 14.822 -2.014 7.627 1.00 85.25 108 TYR A CA 1
ATOM 870 C C . TYR A 1 108 ? 14.979 -3.511 7.331 1.00 85.25 108 TYR A C 1
ATOM 872 O O . TYR A 1 108 ? 15.483 -4.263 8.167 1.00 85.25 108 TYR A O 1
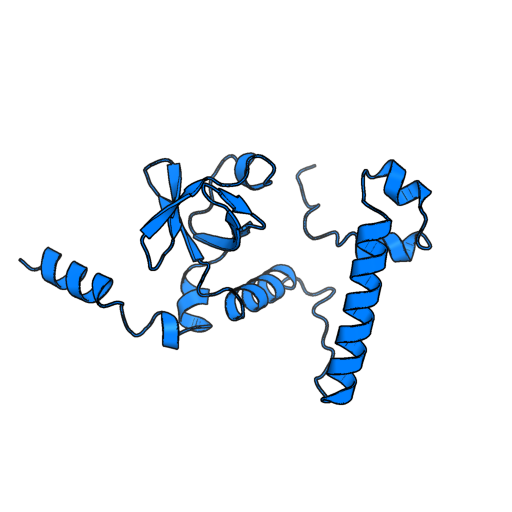ATOM 880 N N . LYS A 1 109 ? 14.526 -3.975 6.160 1.00 83.56 109 LYS A N 1
ATOM 881 C CA . LYS A 1 109 ? 14.725 -5.361 5.729 1.00 83.56 109 LYS A CA 1
ATOM 882 C C . LYS A 1 109 ? 16.118 -5.536 5.132 1.00 83.56 109 LYS A C 1
ATOM 884 O O . LYS A 1 109 ? 16.601 -4.675 4.409 1.00 83.56 109 LYS A O 1
ATOM 889 N N . LYS A 1 110 ? 16.731 -6.692 5.411 1.00 81.38 110 LYS A N 1
ATOM 890 C CA . LYS A 1 110 ? 18.019 -7.089 4.824 1.00 81.38 110 LYS A CA 1
ATOM 891 C C . LYS A 1 110 ? 17.914 -7.260 3.306 1.00 81.38 110 LYS A C 1
ATOM 893 O O . LYS A 1 110 ? 18.776 -6.780 2.581 1.00 81.38 110 LYS A O 1
ATOM 898 N N . ASP A 1 111 ? 16.826 -7.886 2.859 1.00 86.00 111 ASP A N 1
ATOM 899 C CA . ASP A 1 111 ? 16.541 -8.121 1.448 1.00 86.00 111 ASP A CA 1
ATOM 900 C C . ASP A 1 111 ? 15.313 -7.314 1.018 1.00 86.00 111 ASP A C 1
ATOM 902 O O . ASP A 1 111 ? 14.231 -7.421 1.612 1.00 86.00 111 ASP A O 1
ATOM 906 N N . TYR A 1 112 ? 15.479 -6.510 -0.033 1.00 87.38 112 TYR A N 1
ATOM 907 C CA . TYR A 1 112 ? 14.386 -5.749 -0.624 1.00 87.38 112 TYR A CA 1
ATOM 908 C C . TYR A 1 112 ? 13.518 -6.664 -1.495 1.00 87.38 112 TYR A C 1
ATOM 910 O O . TYR A 1 112 ? 14.026 -7.301 -2.424 1.00 87.38 112 TYR A O 1
ATOM 918 N N . PRO A 1 113 ? 12.206 -6.759 -1.219 1.00 90.94 113 PRO A N 1
ATOM 919 C CA . PRO A 1 113 ? 11.317 -7.595 -2.006 1.00 90.94 113 PRO A CA 1
ATOM 920 C C . PRO A 1 113 ? 11.193 -7.041 -3.426 1.00 90.94 113 PRO A C 1
ATOM 922 O O . PRO A 1 113 ? 11.089 -5.837 -3.649 1.00 90.94 113 PRO A O 1
ATOM 925 N N . LYS A 1 114 ? 11.182 -7.946 -4.405 1.00 91.75 114 LYS A N 1
ATOM 926 C CA . LYS A 1 114 ? 11.222 -7.566 -5.820 1.00 91.75 114 LYS A CA 1
ATOM 927 C C . LYS A 1 114 ? 9.964 -6.839 -6.283 1.00 91.75 114 LYS A C 1
ATOM 929 O O . LYS A 1 114 ? 10.083 -5.986 -7.151 1.00 91.75 114 LYS A O 1
ATOM 934 N N . TRP A 1 115 ? 8.797 -7.172 -5.739 1.00 93.50 115 TRP A N 1
ATOM 935 C CA . TRP A 1 115 ? 7.505 -6.665 -6.199 1.00 93.50 115 TRP A CA 1
ATOM 936 C C . TRP A 1 115 ? 6.668 -6.175 -5.030 1.00 93.50 115 TRP A C 1
ATOM 938 O O . TRP A 1 115 ? 6.561 -6.842 -3.995 1.00 93.50 115 TRP A O 1
ATOM 948 N N . VAL A 1 116 ? 6.088 -4.994 -5.207 1.00 94.50 116 VAL A N 1
ATOM 949 C CA . VAL A 1 116 ? 5.264 -4.340 -4.199 1.00 94.50 116 VAL A CA 1
ATOM 950 C C . VAL A 1 116 ? 4.099 -3.599 -4.844 1.00 94.50 116 VAL A C 1
ATOM 952 O O . VAL A 1 116 ? 4.172 -3.188 -6.001 1.00 94.50 116 VAL A O 1
ATOM 955 N N . ILE A 1 117 ? 3.049 -3.390 -4.062 1.00 94.81 117 ILE A N 1
ATOM 956 C CA . ILE A 1 117 ? 2.033 -2.368 -4.319 1.00 94.81 117 ILE A CA 1
ATOM 957 C C . ILE A 1 117 ? 2.192 -1.246 -3.302 1.00 94.81 117 ILE A C 1
ATOM 959 O O . ILE A 1 117 ? 2.681 -1.477 -2.192 1.00 94.81 117 ILE A O 1
ATOM 963 N N . PHE A 1 118 ? 1.772 -0.047 -3.670 1.00 94.38 118 PHE A N 1
ATOM 964 C CA . PHE A 1 118 ? 1.685 1.103 -2.774 1.00 94.38 118 PHE A CA 1
ATOM 965 C C . PHE A 1 118 ? 0.266 1.671 -2.801 1.00 94.38 118 PHE A C 1
ATOM 967 O O . PHE A 1 118 ? -0.499 1.350 -3.702 1.00 94.38 118 PHE A O 1
ATOM 974 N N . THR A 1 119 ? -0.088 2.466 -1.788 1.00 92.75 119 THR A N 1
ATOM 975 C CA . THR A 1 119 ? -1.411 3.125 -1.702 1.00 92.75 119 THR A CA 1
ATOM 976 C C . THR A 1 119 ? -1.315 4.619 -2.006 1.00 92.75 119 THR A C 1
ATOM 978 O O . THR A 1 119 ? -2.225 5.211 -2.582 1.00 92.75 119 THR A O 1
ATOM 981 N N . GLU A 1 120 ? -0.202 5.250 -1.622 1.00 91.69 120 GLU A N 1
ATOM 982 C CA . GLU A 1 120 ? 0.022 6.679 -1.820 1.00 91.69 120 GLU A CA 1
ATOM 983 C C . GLU A 1 120 ? 1.373 6.926 -2.494 1.00 91.69 120 GLU A C 1
ATOM 985 O O . GLU A 1 120 ? 2.409 6.423 -2.046 1.00 91.69 120 GLU A O 1
ATOM 990 N N . ALA A 1 121 ? 1.362 7.756 -3.537 1.00 91.69 121 ALA A N 1
ATOM 991 C CA . ALA A 1 121 ? 2.557 8.320 -4.148 1.00 91.69 121 ALA A CA 1
ATOM 992 C C . ALA A 1 121 ? 2.696 9.794 -3.742 1.00 91.69 121 ALA A C 1
ATOM 994 O O . ALA A 1 121 ? 1.769 10.589 -3.888 1.00 91.69 121 ALA A O 1
ATOM 995 N N . MET A 1 122 ? 3.864 10.151 -3.217 1.00 89.81 122 MET A N 1
ATOM 996 C CA . MET A 1 122 ? 4.319 11.529 -3.036 1.00 89.81 122 MET A CA 1
ATOM 997 C C . MET A 1 122 ? 5.325 11.870 -4.140 1.00 89.81 122 MET A C 1
ATOM 999 O O . MET A 1 122 ? 5.774 10.981 -4.857 1.00 89.81 122 MET A O 1
ATOM 1003 N N . GLN A 1 123 ? 5.732 13.138 -4.225 1.00 86.56 123 GLN A N 1
ATOM 1004 C CA . GLN A 1 123 ? 6.641 13.648 -5.261 1.00 86.56 123 GLN A CA 1
ATOM 1005 C C . GLN A 1 123 ? 7.873 12.755 -5.506 1.00 86.56 123 GLN A C 1
ATOM 1007 O O . GLN A 1 123 ? 8.135 12.396 -6.646 1.00 86.56 123 GLN A O 1
ATOM 1012 N N . ASP A 1 124 ? 8.557 12.323 -4.439 1.00 87.50 124 ASP A N 1
ATOM 1013 C CA . ASP A 1 124 ? 9.775 11.500 -4.547 1.00 87.50 124 ASP A CA 1
ATOM 1014 C C . ASP A 1 124 ? 9.673 10.136 -3.848 1.00 87.50 124 ASP A C 1
ATOM 1016 O O . ASP A 1 124 ? 10.657 9.382 -3.807 1.00 87.50 124 ASP A O 1
ATOM 1020 N N . SER A 1 125 ? 8.525 9.813 -3.236 1.00 92.31 125 SER A N 1
ATOM 1021 C CA . SER A 1 125 ? 8.415 8.612 -2.406 1.00 92.31 125 SER A CA 1
ATOM 1022 C C . SER A 1 125 ? 7.040 7.964 -2.356 1.00 92.31 125 SER A C 1
ATOM 1024 O O . SER A 1 125 ? 6.034 8.662 -2.333 1.00 92.31 125 SER A O 1
ATOM 1026 N N . ILE A 1 126 ? 7.010 6.641 -2.212 1.00 93.81 126 ILE A N 1
ATOM 1027 C CA . ILE A 1 126 ? 5.789 5.852 -1.996 1.00 93.81 126 ILE A CA 1
ATOM 1028 C C . ILE A 1 126 ? 5.583 5.499 -0.516 1.00 93.81 126 ILE A C 1
ATOM 1030 O O . ILE A 1 126 ? 6.550 5.248 0.219 1.00 93.81 126 ILE A O 1
ATOM 1034 N N . ARG A 1 127 ? 4.316 5.460 -0.085 1.00 91.50 127 ARG A N 1
ATOM 1035 C CA . ARG A 1 127 ? 3.872 5.065 1.265 1.00 91.50 127 ARG A CA 1
ATOM 1036 C C . ARG A 1 127 ? 2.910 3.878 1.221 1.00 91.50 127 ARG A C 1
ATOM 1038 O O . ARG A 1 127 ? 2.365 3.537 0.173 1.00 91.50 127 ARG A O 1
ATOM 1045 N N . ASP A 1 128 ? 2.750 3.249 2.386 1.00 90.94 128 ASP A N 1
ATOM 1046 C CA . ASP A 1 128 ? 1.868 2.097 2.606 1.00 90.94 128 ASP A CA 1
ATOM 1047 C C . ASP A 1 128 ? 2.120 0.969 1.603 1.00 90.94 128 ASP A C 1
ATOM 1049 O O . ASP A 1 128 ? 1.274 0.576 0.799 1.00 90.94 128 ASP A O 1
ATOM 1053 N N . VAL A 1 129 ? 3.360 0.480 1.652 1.00 92.31 129 VAL A N 1
ATOM 1054 C CA . VAL A 1 129 ? 3.890 -0.517 0.726 1.00 92.31 129 VAL A CA 1
ATOM 1055 C C . VAL A 1 129 ? 3.595 -1.925 1.236 1.00 92.31 129 VAL A C 1
ATOM 1057 O O . VAL A 1 129 ? 3.944 -2.264 2.368 1.00 92.31 129 VAL A O 1
ATOM 1060 N N . SER A 1 130 ? 3.016 -2.764 0.380 1.00 92.69 130 SER A N 1
ATOM 1061 C CA . SER A 1 130 ? 2.765 -4.183 0.652 1.00 92.69 130 SER A CA 1
ATOM 1062 C C . SER A 1 130 ? 3.487 -5.064 -0.361 1.00 92.69 130 SER A C 1
ATOM 1064 O O . SER A 1 130 ? 3.523 -4.757 -1.549 1.00 92.69 130 SER A O 1
ATOM 1066 N N . VAL A 1 131 ? 4.075 -6.165 0.110 1.00 93.19 131 VAL A N 1
ATOM 1067 C CA . VAL A 1 131 ? 4.780 -7.129 -0.748 1.00 93.19 131 VAL A CA 1
ATOM 1068 C C . VAL A 1 131 ? 3.769 -7.991 -1.485 1.00 93.19 131 VAL A C 1
ATOM 1070 O O . VAL A 1 131 ? 2.818 -8.467 -0.867 1.00 93.19 131 VAL A O 1
ATOM 1073 N N . ILE A 1 132 ? 3.993 -8.198 -2.781 1.00 93.94 132 ILE A N 1
ATOM 1074 C CA . ILE A 1 132 ? 3.103 -8.987 -3.634 1.00 93.94 132 ILE A CA 1
ATOM 1075 C C . ILE A 1 132 ? 3.879 -9.968 -4.506 1.00 93.94 132 ILE A C 1
ATOM 1077 O O . ILE A 1 132 ? 5.072 -9.792 -4.762 1.00 93.94 132 ILE A O 1
ATOM 1081 N N . GLU A 1 133 ? 3.175 -10.977 -5.006 1.00 91.62 133 GLU A N 1
ATOM 1082 C CA . GLU A 1 133 ? 3.671 -11.844 -6.068 1.00 91.62 133 GLU A CA 1
ATOM 1083 C C . GLU A 1 133 ? 3.233 -11.301 -7.438 1.00 91.62 133 GLU A C 1
ATOM 1085 O O . GLU A 1 133 ? 2.076 -10.912 -7.605 1.00 91.62 133 GLU A O 1
ATOM 1090 N N . PRO A 1 134 ? 4.125 -11.274 -8.447 1.00 89.06 134 PRO A N 1
ATOM 1091 C CA . PRO A 1 134 ? 3.821 -10.660 -9.740 1.00 89.06 134 PRO A CA 1
ATOM 1092 C C . PRO A 1 134 ? 2.671 -11.349 -10.478 1.00 89.06 134 PRO A C 1
ATOM 1094 O O . PRO A 1 134 ? 1.930 -10.686 -11.195 1.00 89.06 134 PRO A O 1
ATOM 1097 N N . HIS A 1 135 ? 2.480 -12.660 -10.290 1.00 90.69 135 HIS A N 1
ATOM 1098 C CA . HIS A 1 135 ? 1.407 -13.389 -10.968 1.00 90.69 135 HIS A CA 1
ATOM 1099 C C . HIS A 1 135 ? 0.003 -12.947 -10.516 1.00 90.69 135 HIS A C 1
ATOM 1101 O O . HIS A 1 135 ? -0.941 -13.068 -11.291 1.00 90.69 135 HIS A O 1
ATOM 1107 N N . TRP A 1 136 ? -0.145 -12.373 -9.311 1.00 93.06 136 TRP A N 1
ATOM 1108 C CA . TRP A 1 136 ? -1.429 -11.841 -8.834 1.00 93.06 136 TRP A CA 1
ATOM 1109 C C . TRP A 1 136 ? -1.928 -10.668 -9.676 1.00 93.06 136 TRP A C 1
ATOM 1111 O O . TRP A 1 136 ? -3.133 -10.468 -9.772 1.00 93.06 136 TRP A O 1
ATOM 1121 N N . LEU A 1 137 ? -1.025 -9.895 -10.282 1.00 90.44 137 LEU A N 1
ATOM 1122 C CA . LEU A 1 137 ? -1.385 -8.752 -11.121 1.00 90.44 137 LEU A CA 1
ATOM 1123 C C . LEU A 1 137 ? -2.105 -9.206 -12.394 1.00 90.44 137 LEU A C 1
ATOM 1125 O O . LEU A 1 137 ? -3.170 -8.686 -12.717 1.00 90.44 137 LEU A O 1
ATOM 1129 N N . TYR A 1 138 ? -1.562 -10.228 -13.055 1.00 89.25 138 TYR A N 1
ATOM 1130 C CA . TYR A 1 138 ? -2.166 -10.833 -14.242 1.00 89.25 138 TYR A CA 1
ATOM 1131 C C . TYR A 1 138 ? -3.463 -11.573 -13.906 1.00 89.25 138 TYR A C 1
ATOM 1133 O O . TYR A 1 138 ? -4.428 -11.493 -14.652 1.00 89.25 138 TYR A O 1
ATOM 1141 N N . GLU A 1 139 ? -3.502 -12.259 -12.761 1.00 90.50 139 GLU A N 1
ATOM 1142 C CA . GLU A 1 139 ? -4.678 -13.015 -12.324 1.00 90.50 139 GLU A CA 1
ATOM 1143 C C . GLU A 1 139 ? -5.861 -12.105 -11.952 1.00 90.50 139 GLU A C 1
ATOM 1145 O O . GLU A 1 139 ? -7.003 -12.395 -12.298 1.00 90.50 139 GLU A O 1
ATOM 1150 N N . LEU A 1 140 ? -5.602 -11.010 -11.230 1.00 91.19 140 LEU A N 1
ATOM 1151 C CA . LEU A 1 140 ? -6.650 -10.155 -10.660 1.00 91.19 140 LEU A CA 1
ATOM 1152 C C . LEU A 1 140 ? -7.017 -8.967 -11.552 1.00 91.19 140 LEU A C 1
ATOM 1154 O O . LEU A 1 140 ? -8.135 -8.464 -11.460 1.00 91.19 140 LEU A O 1
ATOM 1158 N N . ALA A 1 141 ? -6.100 -8.509 -12.404 1.00 89.94 141 ALA A N 1
ATOM 1159 C CA . ALA A 1 141 ? -6.332 -7.402 -13.325 1.00 89.94 141 ALA A CA 1
ATOM 1160 C C . ALA A 1 141 ? -5.835 -7.726 -14.748 1.00 89.94 141 ALA A C 1
ATOM 1162 O O . ALA A 1 141 ? -5.032 -6.971 -15.303 1.00 89.94 141 ALA A O 1
ATOM 1163 N N . PRO A 1 142 ? -6.333 -8.810 -15.380 1.00 87.38 142 PRO A N 1
ATOM 1164 C CA . PRO A 1 142 ? -5.904 -9.208 -16.722 1.00 87.38 142 PRO A CA 1
ATOM 1165 C C . PRO A 1 142 ? -6.121 -8.081 -17.738 1.00 87.38 142 PRO A C 1
ATOM 1167 O O . PRO A 1 142 ? -5.216 -7.725 -18.477 1.00 87.38 142 PRO A O 1
ATOM 1170 N N . HIS A 1 143 ? -7.255 -7.384 -17.669 1.00 86.00 143 HIS A N 1
ATOM 1171 C CA . HIS A 1 143 ? -7.569 -6.234 -18.524 1.00 86.00 143 HIS A CA 1
ATOM 1172 C C . HIS A 1 143 ? -6.540 -5.085 -18.474 1.00 86.00 143 HIS A C 1
ATOM 1174 O O . HIS A 1 143 ? -6.463 -4.299 -19.414 1.00 86.00 143 HIS A O 1
ATOM 1180 N N . TYR A 1 144 ? -5.768 -4.955 -17.390 1.00 86.50 144 TYR A N 1
ATOM 1181 C CA . TYR A 1 144 ? -4.746 -3.916 -17.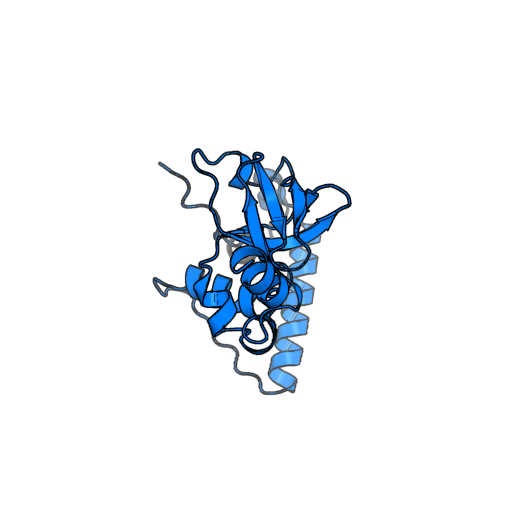251 1.00 86.50 144 TYR A CA 1
ATOM 1182 C C . TYR A 1 144 ? -3.352 -4.384 -17.698 1.00 86.50 144 TYR A C 1
ATOM 1184 O O . TYR A 1 144 ? -2.529 -3.544 -18.063 1.00 86.50 144 TYR A O 1
ATOM 1192 N N . TYR A 1 145 ? -3.094 -5.698 -17.667 1.00 83.00 145 TYR A N 1
ATOM 1193 C CA . TYR A 1 145 ? -1.770 -6.299 -17.871 1.00 83.00 145 TYR A CA 1
ATOM 1194 C C . TYR A 1 145 ? -1.648 -7.227 -19.100 1.00 83.00 145 TYR A C 1
ATOM 1196 O O . TYR A 1 145 ? -0.532 -7.456 -19.551 1.00 83.00 145 TYR A O 1
ATOM 1204 N N . GLU A 1 146 ? -2.741 -7.768 -19.655 1.00 69.69 146 GLU A N 1
ATOM 1205 C CA . GLU A 1 146 ? -2.748 -8.659 -20.838 1.00 69.69 146 GLU A CA 1
ATOM 1206 C C . GLU A 1 146 ? -2.650 -7.905 -22.160 1.00 69.69 146 GLU A C 1
ATOM 1208 O O . GLU A 1 146 ? -2.029 -8.389 -23.109 1.00 69.69 146 GLU A O 1
ATOM 1213 N N . PHE A 1 147 ? -3.218 -6.700 -22.228 1.00 56.09 147 PHE A N 1
ATOM 1214 C CA . PHE A 1 147 ? -2.897 -5.766 -23.298 1.00 56.09 147 PHE A CA 1
ATOM 1215 C C . PHE A 1 147 ? -1.526 -5.205 -22.972 1.00 56.09 147 PHE A C 1
ATOM 1217 O O . PHE A 1 147 ? -1.415 -4.117 -22.402 1.00 56.09 147 PHE A O 1
ATOM 1224 N N . GLY A 1 148 ? -0.507 -6.023 -23.268 1.00 52.19 148 GLY A N 1
ATOM 1225 C CA . GLY A 1 148 ? 0.894 -5.649 -23.229 1.00 52.19 148 GLY A CA 1
ATOM 1226 C C . GLY A 1 148 ? 0.960 -4.231 -23.738 1.00 52.19 148 GLY A C 1
ATOM 1227 O O . GLY A 1 148 ? 0.490 -3.935 -24.839 1.00 52.19 148 GLY A O 1
ATOM 1228 N N . THR A 1 149 ? 1.388 -3.340 -22.856 1.00 55.03 149 THR A N 1
ATOM 1229 C CA . THR A 1 149 ? 1.425 -1.921 -23.149 1.00 55.03 149 THR A CA 1
ATOM 1230 C C . THR A 1 149 ? 2.072 -1.727 -24.516 1.00 55.03 149 THR A C 1
ATOM 1232 O O . THR A 1 149 ? 2.961 -2.497 -24.896 1.00 55.03 149 THR A O 1
ATOM 1235 N N . ASP A 1 150 ? 1.704 -0.678 -25.250 1.00 54.38 150 ASP A N 1
ATOM 1236 C CA . ASP A 1 150 ? 2.454 -0.307 -26.457 1.00 54.38 150 ASP A CA 1
ATOM 1237 C C . ASP A 1 150 ? 3.970 -0.284 -26.181 1.00 54.38 150 ASP A C 1
ATOM 1239 O O . ASP A 1 150 ? 4.761 -0.591 -27.063 1.00 54.38 150 ASP A O 1
ATOM 1243 N N . SER A 1 151 ? 4.382 -0.035 -24.929 1.00 55.19 151 SER A N 1
ATOM 1244 C CA . SER A 1 151 ? 5.755 -0.169 -24.442 1.00 55.19 151 SER A CA 1
ATOM 1245 C C . SER A 1 151 ? 6.302 -1.606 -24.334 1.00 55.19 151 SER A C 1
ATOM 1247 O O . SER A 1 151 ? 7.472 -1.797 -24.652 1.00 55.19 151 SER A O 1
ATOM 1249 N N . GLU A 1 152 ? 5.541 -2.635 -23.946 1.00 56.25 152 GLU A N 1
ATOM 1250 C CA . GLU A 1 152 ? 5.991 -4.040 -24.006 1.00 56.25 152 GLU A CA 1
ATOM 1251 C C . GLU A 1 152 ? 6.070 -4.560 -25.445 1.00 56.25 152 GLU A C 1
ATOM 1253 O O . GLU A 1 152 ? 7.031 -5.248 -25.802 1.00 56.25 152 GLU A O 1
ATOM 1258 N N . VAL A 1 153 ? 5.110 -4.176 -26.293 1.00 57.75 153 VAL A N 1
ATOM 1259 C CA . VAL A 1 153 ? 5.135 -4.477 -27.732 1.00 57.75 153 VAL A CA 1
ATOM 1260 C C . VAL A 1 153 ? 6.298 -3.743 -28.410 1.00 57.75 153 VAL A C 1
ATOM 1262 O O . VAL A 1 153 ? 7.050 -4.358 -29.165 1.00 57.75 153 VAL A O 1
ATOM 1265 N N . ALA A 1 154 ? 6.523 -2.464 -28.094 1.00 58.19 154 ALA A N 1
ATOM 1266 C CA . ALA A 1 154 ? 7.659 -1.690 -28.597 1.00 58.19 154 ALA A CA 1
ATOM 1267 C C . ALA A 1 154 ? 9.004 -2.242 -28.107 1.00 58.19 154 ALA A C 1
ATOM 1269 O O . ALA A 1 154 ? 9.962 -2.272 -28.871 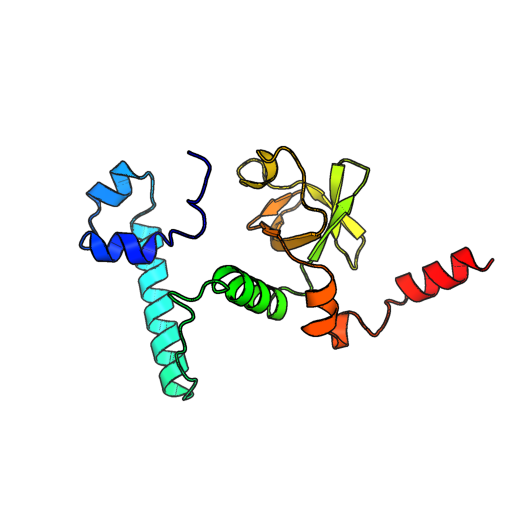1.00 58.19 154 ALA A O 1
ATOM 1270 N N . ARG A 1 155 ? 9.090 -2.736 -26.865 1.00 60.66 155 ARG A N 1
ATOM 1271 C CA . ARG A 1 155 ? 10.306 -3.371 -26.324 1.00 60.66 155 ARG A CA 1
ATOM 1272 C C . ARG A 1 155 ? 10.615 -4.720 -26.938 1.00 60.66 155 ARG A C 1
ATOM 1274 O O . ARG A 1 155 ? 11.789 -5.027 -27.114 1.00 60.66 155 ARG A O 1
ATOM 1281 N N . LYS A 1 156 ? 9.595 -5.529 -27.235 1.00 58.94 156 LYS A N 1
ATOM 1282 C CA . LYS A 1 156 ? 9.780 -6.770 -27.999 1.00 58.94 156 LYS A CA 1
ATOM 1283 C C . LYS A 1 156 ? 10.284 -6.451 -29.407 1.00 58.94 156 LYS A C 1
ATOM 1285 O O . LYS A 1 156 ? 11.334 -6.953 -29.779 1.00 58.94 156 LYS A O 1
ATOM 1290 N N . ARG A 1 157 ? 9.647 -5.500 -30.102 1.00 58.12 157 ARG A N 1
ATOM 1291 C CA . ARG A 1 157 ? 10.083 -5.032 -31.432 1.00 58.12 157 ARG A CA 1
ATOM 1292 C C . ARG A 1 157 ? 11.498 -4.438 -31.439 1.00 58.12 157 ARG A C 1
ATOM 1294 O O . ARG A 1 157 ? 12.244 -4.665 -32.377 1.00 58.12 157 ARG A O 1
ATOM 1301 N N . ALA A 1 158 ? 11.891 -3.709 -30.395 1.00 57.12 158 ALA A N 1
ATOM 1302 C CA . ALA A 1 158 ? 13.233 -3.130 -30.272 1.00 57.12 158 ALA A CA 1
ATOM 1303 C C . ALA A 1 158 ? 14.327 -4.143 -29.885 1.00 57.12 158 ALA A C 1
ATOM 1305 O O . ALA A 1 158 ? 15.500 -3.802 -29.935 1.00 57.12 158 ALA A O 1
ATOM 1306 N N . ARG A 1 159 ? 13.959 -5.355 -29.447 1.00 57.91 159 ARG A N 1
ATOM 1307 C CA . ARG A 1 159 ? 14.900 -6.459 -29.181 1.00 57.91 159 ARG A CA 1
ATOM 1308 C C . ARG A 1 159 ? 15.051 -7.413 -30.366 1.00 57.91 159 ARG A C 1
ATOM 1310 O O . ARG A 1 159 ? 15.960 -8.234 -30.350 1.00 57.91 159 ARG A O 1
ATOM 1317 N N . GLU A 1 160 ? 14.137 -7.343 -31.330 1.00 53.75 160 GLU A N 1
ATOM 1318 C CA . GLU A 1 160 ? 14.121 -8.164 -32.547 1.00 53.75 160 GLU A CA 1
ATOM 1319 C C . GLU A 1 160 ? 14.789 -7.466 -33.751 1.00 53.75 160 GLU A C 1
ATOM 1321 O O . GLU A 1 160 ? 15.011 -8.118 -34.769 1.00 53.75 160 GLU A O 1
ATOM 1326 N N . ASN A 1 161 ? 15.151 -6.183 -33.612 1.00 41.91 161 ASN A N 1
ATOM 1327 C CA . ASN A 1 161 ? 16.002 -5.413 -34.532 1.00 41.91 161 ASN A CA 1
ATOM 1328 C C . ASN A 1 161 ? 17.403 -5.224 -33.941 1.00 41.91 161 ASN A C 1
ATOM 1330 O O . ASN A 1 161 ? 18.356 -5.114 -34.742 1.00 41.91 161 ASN A O 1
#

Secondary structure (DSSP, 8-state):
-----SS--HHHHHHHTTT-HHHHHHTT--HHHHHHHHHHHHHHHHHHHHTT------TT-TTHHHHHHHHHHHHHGGGEEEE-TTSSEEETTT--EEEEPTTSGGGG-SS--SEEE-SEE-SSEEES-EE--THHHHHH-HHHHTS--HHHHHHHHHHH-

pLDDT: mean 81.41, std 16.48, range [23.44, 95.38]

Radius of gyration: 19.33 Å; chains: 1; bounding box: 47×33×63 Å

Organism: Teladorsagia circumcincta (NCBI:txid45464)

Foldseek 3Di:
DDDPPDPPPVLVVCVVVVLDPVVCVVVVHDSVVSVVVVVVVVVVVVVCVVVVNDDDACPPPPCRVVVVVLVVCLVQLQQKWFQDPVRFTAGPAPRRTAHADPPDPQVVDPDRAGMWGADDDDPHHTPDIDHDDPVSSCVNCVVVPVPPPVVNVVVVVVVVD